Protein AF-A0A7J4IHB1-F1 (afdb_monomer)

Secondary structure (DSSP, 8-state):
---PPPPPHHHHHHHHHHBTTB-HHHHHHHHHHH-TTSGGG---HHHHHHHHHHHT------PPPPHHHHHHHHHTT--HHHHHHHHHHHHH--

Structure (mmCIF, N/CA/C/O backbone):
data_AF-A0A7J4IHB1-F1
#
_entry.id   AF-A0A7J4IHB1-F1
#
loop_
_atom_site.group_PDB
_atom_site.id
_atom_site.type_symbol
_atom_site.label_atom_id
_atom_site.label_alt_id
_atom_site.label_comp_id
_atom_site.label_asym_id
_atom_site.label_entity_id
_atom_site.label_seq_id
_atom_site.pdbx_PDB_ins_code
_atom_site.Cartn_x
_atom_site.Cartn_y
_atom_site.Cartn_z
_atom_site.occupancy
_atom_site.B_iso_or_equiv
_atom_site.auth_seq_id
_atom_site.auth_comp_id
_atom_site.auth_asym_id
_atom_site.auth_atom_id
_atom_site.pdbx_PDB_model_num
ATOM 1 N N . MET A 1 1 ? 10.083 21.636 -6.366 1.00 37.91 1 MET A N 1
ATOM 2 C CA . MET A 1 1 ? 9.860 20.213 -6.033 1.00 37.91 1 MET A CA 1
ATOM 3 C C . MET A 1 1 ? 9.936 19.428 -7.328 1.00 37.91 1 MET A C 1
ATOM 5 O O . MET A 1 1 ? 9.012 19.525 -8.122 1.00 37.91 1 MET A O 1
ATOM 9 N N . THR A 1 2 ? 11.053 18.757 -7.605 1.00 37.59 2 THR A N 1
ATOM 10 C CA . THR A 1 2 ? 11.217 17.992 -8.848 1.00 37.59 2 THR A CA 1
ATOM 11 C C . THR A 1 2 ? 10.266 16.804 -8.799 1.00 37.59 2 THR A C 1
ATOM 13 O O . THR A 1 2 ? 10.452 15.888 -7.998 1.00 37.59 2 THR A O 1
ATOM 16 N N . SER A 1 3 ? 9.195 16.856 -9.588 1.00 53.06 3 SER A N 1
ATOM 17 C CA . SER A 1 3 ? 8.309 15.721 -9.814 1.00 53.06 3 SER A CA 1
ATOM 18 C C . SER A 1 3 ? 9.157 14.589 -10.389 1.00 53.06 3 SER A C 1
ATOM 20 O O . SER A 1 3 ? 9.608 14.677 -11.530 1.00 53.06 3 SER A O 1
ATOM 22 N N . GLY A 1 4 ? 9.455 13.572 -9.578 1.00 66.94 4 GLY A N 1
ATOM 23 C CA . GLY A 1 4 ? 10.157 12.388 -10.065 1.00 66.94 4 GLY A CA 1
ATOM 24 C C . GLY A 1 4 ? 9.403 11.773 -11.246 1.00 66.94 4 GLY A C 1
ATOM 25 O O . GLY A 1 4 ? 8.179 11.894 -11.327 1.00 66.94 4 GLY A O 1
ATOM 26 N N . ILE A 1 5 ? 10.136 11.135 -12.158 1.00 81.69 5 ILE A N 1
ATOM 27 C CA . ILE A 1 5 ? 9.565 10.482 -13.340 1.00 81.69 5 ILE A CA 1
ATOM 28 C C . ILE A 1 5 ? 8.469 9.493 -12.893 1.00 81.69 5 ILE A C 1
ATOM 30 O O . ILE A 1 5 ? 8.749 8.653 -12.027 1.00 81.69 5 ILE A O 1
ATOM 34 N N . PRO A 1 6 ? 7.236 9.583 -13.431 1.00 86.75 6 PRO A N 1
ATOM 35 C CA . PRO A 1 6 ? 6.150 8.663 -13.095 1.00 86.75 6 PRO A CA 1
ATOM 36 C C . PRO A 1 6 ? 6.533 7.195 -13.326 1.00 86.75 6 PRO A C 1
ATOM 38 O O . PRO A 1 6 ? 7.427 6.897 -14.119 1.00 86.75 6 PRO A O 1
ATOM 41 N N . PHE A 1 7 ? 5.878 6.276 -12.618 1.00 90.00 7 PHE A N 1
ATOM 42 C CA . PHE A 1 7 ? 6.000 4.842 -12.898 1.00 90.00 7 PHE A CA 1
ATOM 43 C C . PHE A 1 7 ? 5.233 4.505 -14.180 1.00 90.00 7 PHE A C 1
ATOM 45 O O . PHE A 1 7 ? 4.105 4.974 -14.339 1.00 90.00 7 PHE A O 1
ATOM 52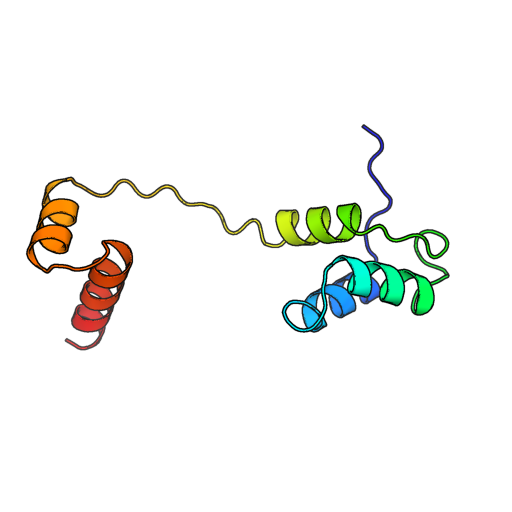 N N . SER A 1 8 ? 5.828 3.722 -15.081 1.00 91.31 8 SER A N 1
ATOM 53 C CA . SER A 1 8 ? 5.114 3.176 -16.242 1.00 91.31 8 SER A CA 1
ATOM 54 C C . SER A 1 8 ? 4.082 2.138 -15.808 1.00 91.31 8 SER A C 1
ATOM 56 O O . SER A 1 8 ? 4.129 1.651 -14.680 1.00 91.31 8 SER A O 1
ATOM 58 N N . ASP A 1 9 ? 3.155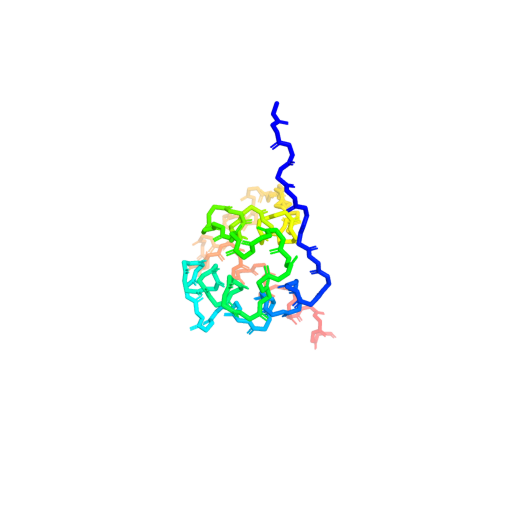 1.785 -16.692 1.00 91.38 9 ASP A N 1
ATOM 59 C CA . ASP A 1 9 ? 2.084 0.839 -16.364 1.00 91.38 9 ASP A CA 1
ATOM 60 C C . ASP A 1 9 ? 2.631 -0.542 -15.956 1.00 91.38 9 ASP A C 1
ATOM 62 O O . ASP A 1 9 ? 2.168 -1.116 -14.971 1.00 91.38 9 ASP A O 1
ATOM 66 N N . ASP A 1 10 ? 3.697 -1.015 -16.608 1.00 92.00 10 ASP A N 1
ATOM 67 C CA . A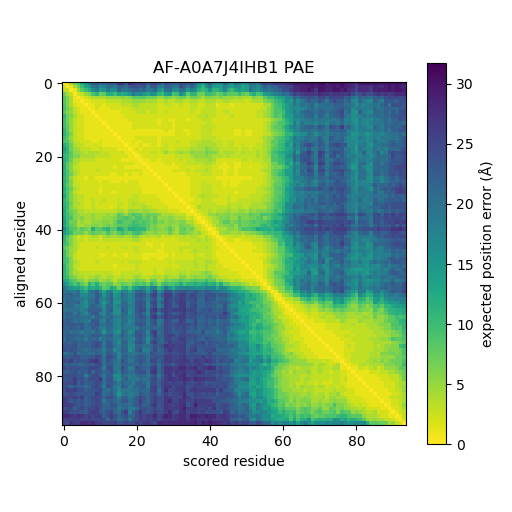SP A 1 10 ? 4.358 -2.281 -16.258 1.00 92.00 10 ASP A CA 1
ATOM 68 C C . ASP A 1 10 ? 5.033 -2.230 -14.879 1.00 92.00 10 ASP A C 1
ATOM 70 O O . ASP A 1 10 ? 4.936 -3.166 -14.081 1.00 92.00 10 ASP A O 1
ATOM 74 N N . GLU A 1 11 ? 5.689 -1.110 -14.553 1.00 92.94 11 GLU A N 1
ATOM 75 C CA . GLU A 1 11 ? 6.282 -0.915 -13.229 1.00 92.94 11 GLU A CA 1
ATOM 76 C C . GLU A 1 11 ? 5.200 -0.863 -12.147 1.00 92.94 11 GLU A C 1
ATOM 78 O O . GLU A 1 11 ? 5.387 -1.391 -11.051 1.00 92.94 11 GLU A O 1
ATOM 83 N N . GLN A 1 12 ? 4.063 -0.236 -12.446 1.00 92.56 12 GLN A N 1
ATOM 84 C CA . GLN A 1 12 ? 2.921 -0.158 -11.543 1.00 92.56 12 GLN A CA 1
ATOM 85 C C . GLN A 1 12 ? 2.308 -1.537 -11.276 1.00 92.56 12 GLN A C 1
ATOM 87 O O . GLN A 1 12 ? 2.073 -1.868 -10.111 1.00 92.56 12 GLN A O 1
ATOM 92 N N . ALA A 1 13 ? 2.108 -2.347 -12.321 1.00 93.50 13 ALA A N 1
ATOM 93 C CA . ALA A 1 13 ? 1.621 -3.719 -12.197 1.00 93.50 13 ALA A CA 1
ATOM 94 C C . ALA A 1 13 ? 2.572 -4.570 -11.341 1.00 93.50 13 ALA A C 1
ATOM 96 O O . ALA A 1 13 ? 2.146 -5.213 -10.381 1.00 93.50 13 ALA A O 1
ATOM 97 N N . TYR A 1 14 ? 3.881 -4.481 -11.601 1.00 94.12 14 TYR A N 1
ATOM 98 C CA . TYR A 1 14 ? 4.878 -5.204 -10.813 1.00 94.12 14 TYR A CA 1
ATOM 99 C C . TYR A 1 14 ? 4.898 -4.777 -9.340 1.00 94.12 14 TYR A C 1
ATOM 101 O O . TYR A 1 14 ? 5.025 -5.622 -8.446 1.00 94.12 14 TYR A O 1
ATOM 109 N N . ILE A 1 15 ? 4.775 -3.470 -9.069 1.00 92.94 15 ILE A N 1
ATOM 110 C CA . ILE A 1 15 ? 4.667 -2.964 -7.698 1.00 92.94 15 ILE A CA 1
ATOM 111 C C . ILE A 1 15 ? 3.465 -3.614 -7.018 1.00 92.94 15 ILE A C 1
ATOM 113 O O . ILE A 1 15 ? 3.649 -4.193 -5.953 1.00 92.94 15 ILE A O 1
ATOM 117 N N . ASP A 1 16 ? 2.274 -3.565 -7.620 1.00 90.44 16 ASP A N 1
ATOM 118 C CA . ASP A 1 16 ? 1.047 -4.100 -7.019 1.00 90.44 16 ASP A CA 1
ATOM 119 C C . ASP A 1 16 ? 1.136 -5.588 -6.696 1.00 90.44 16 ASP A C 1
ATOM 121 O O . ASP A 1 16 ? 0.784 -5.995 -5.587 1.00 90.44 16 ASP A O 1
ATOM 125 N N . GLU A 1 17 ? 1.643 -6.385 -7.635 1.00 93.94 17 GLU A N 1
ATOM 126 C CA . GLU A 1 17 ? 1.825 -7.821 -7.439 1.00 93.94 17 GLU A CA 1
ATOM 127 C C . GLU A 1 17 ? 2.814 -8.109 -6.305 1.00 93.94 17 GLU A C 1
ATOM 129 O O . GLU A 1 17 ? 2.618 -9.031 -5.515 1.00 93.94 17 GLU A O 1
ATOM 134 N N . SER A 1 18 ? 3.867 -7.304 -6.183 1.00 91.19 18 SER A N 1
ATOM 135 C CA . SER A 1 18 ? 4.934 -7.523 -5.205 1.00 91.19 18 SER A CA 1
ATOM 136 C C . SER A 1 18 ? 4.592 -7.037 -3.791 1.00 91.19 18 SER A C 1
ATOM 138 O O . SER A 1 18 ? 5.278 -7.402 -2.827 1.00 91.19 18 SER A O 1
ATOM 140 N N . LEU A 1 19 ? 3.549 -6.212 -3.632 1.00 87.50 19 LEU A N 1
ATOM 141 C CA . LEU A 1 19 ? 3.161 -5.663 -2.334 1.00 87.50 19 LEU A CA 1
ATOM 142 C C . LEU A 1 19 ? 2.751 -6.772 -1.358 1.00 87.50 19 LEU A C 1
ATOM 144 O O . LEU A 1 19 ? 1.866 -7.575 -1.628 1.00 87.50 19 LEU A O 1
ATOM 148 N N . GLY A 1 20 ? 3.380 -6.779 -0.181 1.00 80.75 20 GLY A N 1
ATOM 149 C CA . GLY A 1 20 ? 3.151 -7.789 0.858 1.00 80.75 20 GLY A CA 1
ATOM 150 C C . GLY A 1 20 ? 4.029 -9.037 0.728 1.00 80.75 20 GLY A C 1
ATOM 151 O O . GLY A 1 20 ? 4.114 -9.794 1.688 1.00 80.75 20 GLY A O 1
ATOM 152 N N . ARG A 1 21 ? 4.725 -9.222 -0.404 1.00 90.50 21 ARG A N 1
ATOM 153 C CA . ARG A 1 21 ? 5.710 -10.303 -0.602 1.00 90.50 21 ARG A CA 1
ATOM 154 C C . ARG A 1 21 ? 7.150 -9.813 -0.490 1.00 90.50 21 ARG A C 1
ATOM 156 O O . ARG A 1 21 ? 7.992 -10.521 0.046 1.00 90.50 21 ARG A O 1
ATOM 163 N N . LEU A 1 22 ? 7.421 -8.608 -0.991 1.00 90.94 22 LEU A N 1
ATOM 164 C CA . LEU A 1 22 ? 8.749 -7.994 -1.006 1.00 90.94 22 LEU A CA 1
ATOM 165 C C . LEU A 1 22 ? 8.754 -6.674 -0.231 1.00 90.94 22 LEU A C 1
ATOM 167 O O . LEU A 1 22 ? 7.750 -5.957 -0.165 1.00 90.94 22 LEU A O 1
ATOM 171 N N . SER A 1 23 ? 9.910 -6.308 0.322 1.00 93.12 23 SER A N 1
ATOM 172 C CA . SER A 1 23 ? 10.105 -4.979 0.895 1.00 93.12 23 SER A CA 1
ATOM 173 C C . SER A 1 23 ? 10.157 -3.908 -0.202 1.00 93.12 23 SER A C 1
ATOM 175 O O . SER A 1 23 ? 10.586 -4.148 -1.328 1.00 93.12 23 SER A O 1
ATOM 177 N N . TYR A 1 24 ? 9.809 -2.660 0.131 1.00 91.44 24 TYR A N 1
ATOM 178 C CA . TYR A 1 24 ? 9.883 -1.545 -0.828 1.00 91.44 24 TYR A CA 1
ATOM 179 C C . TYR A 1 24 ? 11.286 -1.314 -1.416 1.00 91.44 24 TYR A C 1
ATOM 181 O O . TYR A 1 24 ? 11.412 -0.734 -2.493 1.00 91.44 24 TYR A O 1
ATOM 189 N N . GLY A 1 25 ? 12.344 -1.708 -0.696 1.00 91.88 25 GLY A N 1
ATOM 190 C CA . GLY A 1 25 ? 13.718 -1.631 -1.196 1.00 91.88 25 GLY A CA 1
ATOM 191 C C . GLY A 1 25 ? 14.008 -2.701 -2.245 1.00 91.88 25 GLY A C 1
ATOM 192 O O . GLY A 1 25 ? 14.592 -2.393 -3.280 1.00 91.88 25 GLY A O 1
ATOM 193 N N . GLU A 1 26 ? 13.542 -3.928 -2.011 1.00 94.94 26 GLU A N 1
ATOM 194 C CA . GLU A 1 26 ? 13.659 -5.029 -2.971 1.00 94.94 26 GLU A CA 1
ATOM 195 C C . GLU A 1 26 ? 12.842 -4.757 -4.228 1.00 94.94 26 GLU A C 1
ATOM 197 O O . GLU A 1 26 ? 13.371 -4.908 -5.323 1.00 94.94 26 GLU A O 1
ATOM 202 N N . ILE A 1 27 ? 11.611 -4.255 -4.082 1.00 94.38 27 ILE A N 1
ATOM 203 C CA . ILE A 1 27 ? 10.781 -3.836 -5.220 1.00 94.38 27 ILE A CA 1
ATOM 204 C C . ILE A 1 27 ? 11.527 -2.793 -6.057 1.00 94.38 27 ILE A C 1
ATOM 206 O O . ILE A 1 27 ? 11.616 -2.934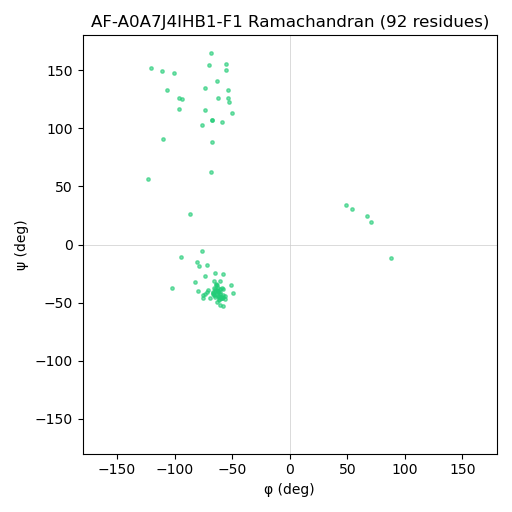 -7.269 1.00 94.38 27 ILE A O 1
ATOM 210 N N . ALA A 1 28 ? 12.119 -1.773 -5.430 1.00 92.88 28 ALA A N 1
ATOM 211 C CA . ALA A 1 28 ? 12.870 -0.747 -6.151 1.00 92.88 28 ALA A CA 1
ATOM 212 C C . ALA A 1 28 ? 14.067 -1.323 -6.932 1.00 92.88 28 ALA A C 1
ATOM 214 O O . ALA A 1 28 ? 14.275 -0.955 -8.086 1.00 92.88 28 ALA A O 1
ATOM 215 N N . ARG A 1 29 ? 14.817 -2.256 -6.331 1.00 93.62 29 ARG A N 1
ATOM 216 C CA . ARG A 1 29 ? 15.940 -2.941 -6.989 1.00 93.62 29 ARG A CA 1
ATOM 217 C C . ARG A 1 29 ? 15.477 -3.810 -8.162 1.00 93.62 29 ARG A C 1
ATOM 219 O O . ARG A 1 29 ? 16.102 -3.788 -9.216 1.00 93.62 29 ARG A O 1
ATOM 226 N N . GLU A 1 30 ? 14.390 -4.555 -7.990 1.00 93.75 30 GLU A N 1
ATOM 227 C CA . GLU A 1 30 ? 13.812 -5.392 -9.046 1.00 93.75 30 GLU A CA 1
ATOM 228 C C . GLU A 1 30 ? 13.280 -4.550 -10.206 1.00 93.75 30 GLU A C 1
ATOM 230 O O . GLU A 1 30 ? 13.506 -4.897 -11.359 1.00 93.75 30 GLU A O 1
ATOM 235 N N . LEU A 1 31 ? 12.642 -3.411 -9.921 1.00 92.88 31 LEU A N 1
ATOM 236 C CA . LEU A 1 31 ? 12.194 -2.477 -10.956 1.00 92.88 31 LEU A CA 1
ATOM 237 C C . LEU A 1 31 ? 13.373 -1.966 -11.790 1.00 92.88 31 LEU A C 1
ATOM 239 O O . LEU A 1 31 ? 13.312 -1.981 -13.014 1.00 92.88 31 LEU A O 1
ATOM 243 N N . SER A 1 32 ? 14.466 -1.583 -11.127 1.00 89.00 32 SER A N 1
ATOM 244 C CA . SER A 1 32 ? 15.713 -1.178 -11.780 1.00 89.00 32 SER A CA 1
ATOM 245 C C . SER A 1 32 ? 16.294 -2.261 -12.698 1.00 89.00 32 SER A C 1
ATOM 247 O O . SER A 1 32 ? 16.810 -1.938 -13.765 1.00 89.00 32 SER A O 1
ATOM 249 N N . ALA A 1 33 ? 16.204 -3.533 -12.301 1.00 89.88 33 ALA A N 1
ATOM 250 C CA . ALA A 1 33 ? 16.731 -4.657 -13.074 1.00 89.88 33 ALA A CA 1
ATOM 251 C C . ALA A 1 33 ? 15.810 -5.075 -14.235 1.00 89.88 33 ALA A C 1
ATOM 253 O O . ALA A 1 33 ? 16.290 -5.392 -15.320 1.00 89.88 33 ALA A O 1
ATOM 254 N N . ARG A 1 34 ? 14.492 -5.081 -14.009 1.00 89.12 34 ARG A N 1
ATOM 255 C CA . ARG A 1 34 ? 13.482 -5.561 -14.968 1.00 89.12 34 ARG A CA 1
ATOM 256 C C . ARG A 1 34 ? 13.105 -4.516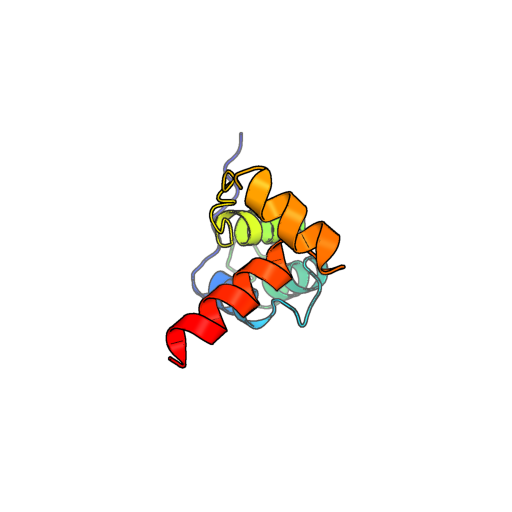 -16.007 1.00 89.12 34 ARG A C 1
ATOM 258 O O . ARG A 1 34 ? 12.810 -4.867 -17.143 1.00 89.12 34 ARG A O 1
ATOM 265 N N . PHE A 1 35 ? 13.141 -3.242 -15.628 1.00 89.31 35 PHE A N 1
ATOM 266 C CA . PHE A 1 35 ? 12.699 -2.125 -16.457 1.00 89.31 35 PHE A CA 1
ATOM 267 C C . PHE A 1 35 ? 13.821 -1.087 -16.647 1.00 89.31 35 PHE A C 1
ATOM 269 O O . PHE A 1 35 ? 13.626 0.091 -16.347 1.00 89.31 35 PHE A O 1
ATOM 276 N N . PRO A 1 36 ? 15.006 -1.468 -17.170 1.00 84.12 36 PRO A N 1
ATOM 277 C CA . PRO A 1 36 ? 16.157 -0.564 -17.274 1.00 84.12 36 PRO A CA 1
ATOM 278 C C . PRO A 1 36 ? 15.916 0.620 -18.227 1.00 84.12 36 PRO A C 1
ATOM 280 O O . PRO A 1 36 ? 16.516 1.681 -18.067 1.00 84.12 36 PRO A O 1
ATOM 283 N N . GLY A 1 37 ? 15.008 0.473 -19.199 1.00 82.25 37 GLY A N 1
ATOM 284 C CA . GLY A 1 37 ? 14.589 1.566 -20.084 1.00 82.25 37 GLY A CA 1
ATOM 285 C C . GLY A 1 37 ? 13.712 2.619 -19.396 1.00 82.25 37 GLY A C 1
ATOM 286 O O . GLY A 1 37 ? 13.598 3.744 -19.880 1.00 82.25 37 GLY A O 1
ATOM 287 N N . HIS A 1 38 ? 13.122 2.292 -18.244 1.00 79.12 38 HIS A N 1
ATOM 288 C CA . HIS A 1 38 ? 12.242 3.184 -17.500 1.00 79.12 38 HIS A CA 1
ATOM 289 C C . HIS A 1 38 ? 13.031 3.906 -16.405 1.00 79.12 38 HIS A C 1
ATOM 291 O O . HIS A 1 38 ? 13.734 3.295 -15.603 1.00 79.12 38 HIS A O 1
ATOM 297 N N . ASN A 1 39 ? 12.954 5.241 -16.393 1.00 77.56 39 ASN A N 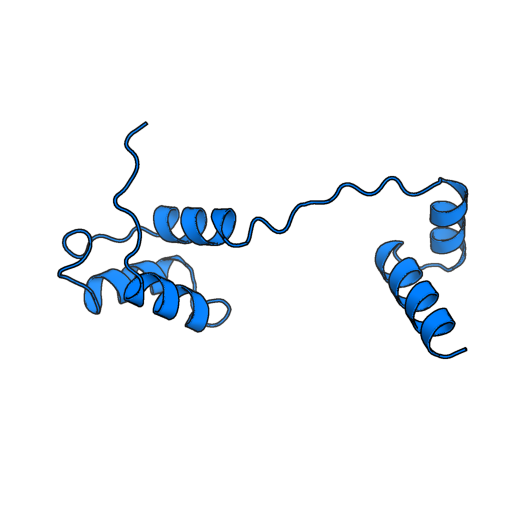1
ATOM 298 C CA . ASN A 1 39 ? 13.737 6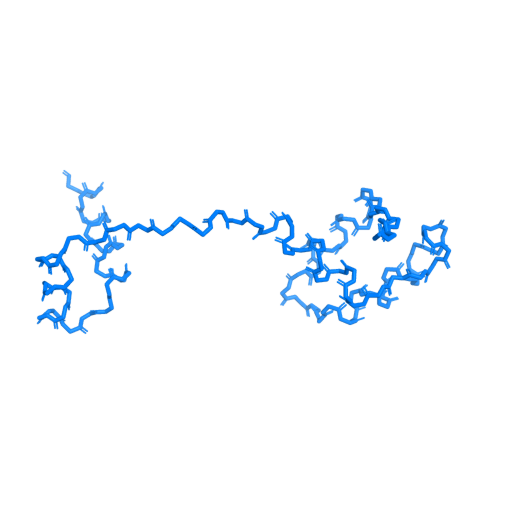.101 -15.497 1.00 77.56 39 ASN A CA 1
ATOM 299 C C . ASN A 1 39 ? 15.247 5.767 -15.470 1.00 77.56 39 ASN A C 1
ATOM 301 O O . ASN A 1 39 ? 15.880 5.850 -14.417 1.00 77.56 39 ASN A O 1
ATOM 305 N N . GLN A 1 40 ? 15.802 5.336 -16.612 1.00 74.75 40 GLN A N 1
ATOM 306 C CA . GLN A 1 40 ? 17.200 4.899 -16.753 1.00 74.75 40 GLN A CA 1
ATOM 307 C C . GLN A 1 40 ? 17.595 3.793 -15.755 1.00 74.75 40 GLN A C 1
ATOM 309 O O . GLN A 1 40 ? 18.727 3.747 -15.281 1.00 74.75 40 GLN A O 1
ATOM 314 N N . GLY A 1 41 ? 16.643 2.940 -15.362 1.00 69.94 41 GLY A N 1
ATOM 315 C CA . GLY A 1 41 ? 16.885 1.869 -14.402 1.00 69.94 41 GLY A CA 1
ATOM 316 C C . GLY A 1 41 ? 17.109 2.373 -12.977 1.00 69.94 41 GLY A C 1
ATOM 317 O O . GLY A 1 41 ? 17.652 1.647 -12.150 1.00 69.94 41 GLY A O 1
ATOM 318 N N . HIS A 1 42 ? 16.694 3.595 -12.634 1.00 79.25 42 HIS A N 1
ATOM 319 C CA . HIS A 1 42 ? 16.848 4.140 -11.285 1.00 79.25 42 HIS A CA 1
ATOM 320 C C . HIS A 1 42 ? 15.510 4.264 -10.559 1.00 79.25 42 HIS A C 1
ATOM 322 O O . HIS A 1 42 ? 14.872 5.312 -10.584 1.00 79.25 42 HIS A O 1
ATOM 328 N N . ARG A 1 43 ? 15.078 3.240 -9.816 1.00 87.94 43 ARG A N 1
ATOM 329 C CA . ARG A 1 43 ? 13.954 3.378 -8.878 1.00 87.94 43 ARG A CA 1
ATOM 330 C C . ARG A 1 43 ? 14.461 3.384 -7.447 1.00 87.94 43 ARG A C 1
ATOM 332 O O . ARG A 1 43 ? 15.292 2.583 -7.040 1.00 87.94 43 ARG A O 1
ATOM 339 N N . SER A 1 44 ? 13.968 4.340 -6.664 1.00 90.00 44 SER A N 1
ATOM 340 C CA . SER A 1 44 ? 14.320 4.452 -5.251 1.00 90.00 44 SER A CA 1
ATOM 341 C C . SER A 1 44 ? 13.217 3.867 -4.382 1.00 90.00 44 SER A C 1
ATOM 343 O O . SER A 1 44 ? 12.027 4.015 -4.673 1.00 90.00 44 SER A O 1
ATOM 345 N N . ARG A 1 45 ? 13.607 3.299 -3.237 1.00 91.69 45 ARG A N 1
ATOM 346 C CA . ARG A 1 45 ? 12.674 2.880 -2.181 1.00 91.69 45 ARG A CA 1
ATOM 347 C C . ARG A 1 45 ? 11.675 3.989 -1.825 1.00 91.69 45 ARG A C 1
ATOM 349 O O . ARG A 1 45 ? 10.494 3.718 -1.636 1.00 91.69 45 ARG A O 1
ATOM 356 N N . ARG A 1 46 ? 12.137 5.246 -1.742 1.00 89.62 46 ARG A N 1
ATOM 357 C CA . ARG A 1 46 ? 11.273 6.407 -1.455 1.00 89.62 46 ARG A CA 1
ATOM 358 C C . ARG A 1 46 ? 10.234 6.634 -2.554 1.00 89.62 46 ARG A C 1
ATOM 360 O O . ARG A 1 46 ? 9.093 6.936 -2.226 1.00 89.62 46 ARG A O 1
ATOM 367 N N . GLY A 1 47 ? 10.611 6.457 -3.821 1.00 89.56 47 GLY A N 1
ATOM 368 C CA . GLY A 1 47 ? 9.694 6.548 -4.958 1.00 89.56 47 GLY A CA 1
ATOM 369 C C . GLY A 1 47 ? 8.580 5.506 -4.882 1.00 89.56 47 GLY A C 1
ATOM 370 O O . GLY A 1 47 ? 7.410 5.866 -4.981 1.00 89.56 47 GLY A O 1
ATOM 371 N N . VAL A 1 48 ? 8.933 4.246 -4.606 1.00 89.94 48 VAL A N 1
ATOM 372 C CA . VAL A 1 48 ? 7.952 3.158 -4.442 1.00 89.94 48 VAL A CA 1
ATOM 373 C C . VAL A 1 48 ? 7.007 3.453 -3.274 1.00 89.94 48 VAL A C 1
ATOM 375 O O . VAL A 1 48 ? 5.794 3.393 -3.439 1.00 89.94 48 VAL A O 1
ATOM 378 N N . ILE A 1 49 ? 7.533 3.866 -2.113 1.00 89.75 49 ILE A N 1
ATOM 379 C CA . ILE A 1 49 ? 6.706 4.260 -0.957 1.00 89.75 49 ILE A CA 1
ATOM 380 C C . ILE A 1 49 ? 5.757 5.406 -1.323 1.00 89.75 49 ILE A C 1
ATOM 382 O O . ILE A 1 49 ? 4.586 5.366 -0.957 1.00 89.75 49 ILE A O 1
ATOM 386 N N . GLY A 1 50 ? 6.250 6.431 -2.021 1.00 89.00 50 GLY A N 1
ATOM 387 C CA . GLY A 1 50 ? 5.443 7.575 -2.438 1.00 89.00 50 GLY A CA 1
ATOM 388 C C . GLY A 1 50 ? 4.302 7.168 -3.368 1.00 89.00 50 GLY A C 1
ATOM 389 O O . GLY A 1 50 ? 3.162 7.569 -3.142 1.00 89.00 50 GLY A O 1
ATOM 390 N N . TYR A 1 51 ? 4.589 6.322 -4.359 1.00 88.75 51 TYR A N 1
ATOM 391 C CA . TYR A 1 51 ? 3.575 5.772 -5.257 1.00 88.75 51 TYR A CA 1
ATOM 392 C C . TYR A 1 51 ? 2.528 4.961 -4.498 1.00 88.75 51 TYR A C 1
ATOM 394 O O . TYR A 1 51 ? 1.338 5.252 -4.596 1.00 88.75 51 TYR A O 1
ATOM 402 N N . VAL A 1 52 ? 2.968 4.008 -3.674 1.00 87.62 52 VAL A N 1
ATOM 403 C CA . VAL A 1 52 ? 2.071 3.145 -2.899 1.00 87.62 52 VAL A CA 1
ATOM 404 C C . VAL A 1 52 ? 1.218 3.975 -1.949 1.00 87.62 52 VAL A C 1
ATOM 406 O O . VAL A 1 52 ? 0.025 3.729 -1.864 1.00 87.62 52 VAL A O 1
ATOM 409 N N . LYS A 1 53 ? 1.772 4.994 -1.282 1.00 84.94 53 LYS A N 1
ATOM 410 C CA . LYS A 1 53 ? 0.999 5.901 -0.420 1.00 84.94 53 LYS A CA 1
ATOM 411 C C . LYS A 1 53 ? 0.000 6.755 -1.193 1.00 84.94 53 LYS A C 1
ATOM 413 O O . LYS A 1 53 ? -1.077 7.003 -0.674 1.00 84.94 53 LYS A O 1
ATOM 418 N N . LYS A 1 54 ? 0.339 7.212 -2.402 1.00 82.50 54 LYS A N 1
ATOM 419 C CA . LYS A 1 54 ? -0.568 8.003 -3.247 1.00 82.50 54 LYS A CA 1
ATOM 420 C C . LYS A 1 54 ? -1.703 7.143 -3.809 1.00 82.50 54 LYS A C 1
ATOM 422 O O . LYS A 1 54 ? -2.837 7.597 -3.854 1.00 82.50 54 LYS A O 1
ATOM 427 N N . LYS A 1 55 ? -1.404 5.903 -4.203 1.00 78.44 55 LYS A N 1
ATOM 428 C CA . LYS A 1 55 ? -2.376 4.934 -4.728 1.00 78.44 55 LYS A CA 1
ATOM 429 C C . LYS A 1 55 ? -3.247 4.328 -3.632 1.00 78.44 55 LYS A C 1
ATOM 431 O O . LYS A 1 55 ? -4.461 4.267 -3.763 1.00 78.44 55 LYS A O 1
ATOM 436 N N . ARG A 1 56 ? -2.624 3.914 -2.527 1.00 67.06 56 ARG A N 1
ATOM 437 C CA . ARG A 1 56 ? -3.282 3.472 -1.292 1.00 67.06 56 ARG A CA 1
ATOM 438 C C . ARG A 1 56 ? -3.586 4.638 -0.363 1.00 67.06 56 ARG A C 1
ATOM 440 O O . ARG A 1 56 ? -3.709 4.427 0.841 1.00 67.06 56 ARG A O 1
ATOM 447 N N . ALA A 1 57 ? -3.754 5.845 -0.900 1.00 55.38 57 ALA A N 1
ATOM 448 C CA . ALA A 1 57 ? -4.490 6.893 -0.214 1.00 55.38 57 ALA A CA 1
ATOM 449 C C . ALA A 1 57 ? -5.963 6.464 -0.180 1.00 55.38 57 ALA A C 1
ATOM 451 O O . ALA A 1 57 ? -6.837 7.074 -0.783 1.00 55.38 57 ALA A O 1
ATOM 452 N N . TRP A 1 58 ? -6.225 5.347 0.497 1.00 52.59 58 TRP A N 1
ATOM 453 C CA . TRP A 1 58 ? -7.508 5.068 1.088 1.00 52.59 58 TRP A CA 1
ATOM 454 C C . TRP A 1 58 ? -7.783 6.306 1.917 1.00 52.59 58 TRP A C 1
ATOM 456 O O . TRP A 1 58 ? -6.930 6.718 2.712 1.00 52.59 58 TRP A O 1
ATOM 466 N N . ALA A 1 59 ? -8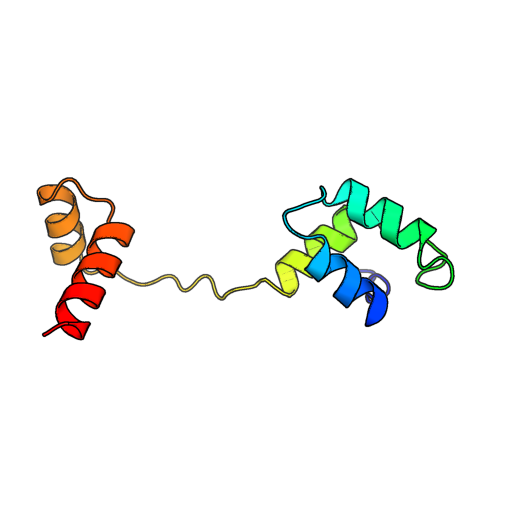.905 6.961 1.632 1.00 55.06 59 ALA A N 1
ATOM 467 C CA . ALA A 1 59 ? -9.340 8.093 2.414 1.00 55.06 59 ALA A CA 1
ATOM 468 C C . ALA A 1 59 ? -9.280 7.653 3.876 1.00 55.06 59 ALA A C 1
ATOM 470 O O . ALA A 1 59 ? -9.997 6.740 4.284 1.00 55.06 59 ALA A O 1
ATOM 471 N N . VAL A 1 60 ? -8.374 8.245 4.654 1.00 53.66 60 VAL A N 1
ATOM 472 C CA . VAL A 1 60 ? -8.465 8.154 6.104 1.00 53.66 60 VAL A CA 1
ATOM 473 C C . VAL A 1 60 ? -9.709 8.958 6.433 1.00 53.66 60 VAL A C 1
ATOM 475 O O . VAL A 1 60 ? -9.658 10.177 6.581 1.00 53.66 60 VAL A O 1
ATOM 478 N N . VAL A 1 61 ? -10.856 8.287 6.419 1.00 56.25 61 VAL A N 1
ATOM 479 C CA . VAL A 1 61 ? -12.114 8.894 6.812 1.00 56.25 61 VAL A CA 1
ATOM 480 C C . VAL A 1 61 ? -12.063 8.936 8.326 1.00 56.25 61 VAL A C 1
ATOM 482 O O . VAL A 1 61 ? -12.198 7.916 8.998 1.00 56.25 61 VAL A O 1
ATOM 485 N N . GLN A 1 62 ? -11.796 10.117 8.871 1.00 60.53 62 GLN A N 1
ATOM 486 C CA . GLN A 1 62 ? -12.034 10.350 10.285 1.00 60.53 62 GLN A CA 1
ATOM 487 C C . GLN A 1 62 ? -13.545 10.314 10.492 1.00 60.53 62 GLN A C 1
ATOM 489 O O . GLN A 1 62 ? -14.264 11.215 10.065 1.00 60.53 62 GLN A O 1
ATOM 494 N N . VAL A 1 63 ? -14.029 9.237 11.101 1.00 68.19 63 VAL A N 1
ATOM 495 C CA . VAL A 1 63 ? -15.444 9.088 11.429 1.00 68.19 63 VAL A CA 1
ATOM 496 C C . VAL A 1 63 ? -15.642 9.591 12.849 1.00 68.19 63 VAL A C 1
ATOM 498 O O . VAL A 1 63 ? -14.965 9.144 13.775 1.00 68.19 63 VAL A O 1
ATOM 501 N N . HIS A 1 64 ? -16.558 10.539 13.036 1.00 79.94 64 HIS A N 1
ATOM 502 C CA . HIS A 1 64 ? -16.948 10.942 14.379 1.00 79.94 64 HIS A CA 1
ATOM 503 C C . HIS A 1 64 ? -17.815 9.843 14.991 1.00 79.94 64 HIS A C 1
ATOM 505 O O . HIS A 1 64 ? -18.910 9.572 14.500 1.00 79.94 64 HIS A O 1
ATOM 511 N N . ILE A 1 65 ? -17.327 9.224 16.063 1.00 77.56 65 ILE A N 1
ATOM 512 C CA . ILE A 1 65 ? -18.081 8.224 16.815 1.00 77.56 65 ILE A CA 1
ATOM 513 C C . ILE A 1 65 ? -18.735 8.926 18.009 1.00 77.56 65 ILE A C 1
ATOM 515 O O . ILE A 1 65 ? -18.019 9.432 18.879 1.00 77.56 65 ILE A O 1
ATOM 519 N N . PRO A 1 66 ? -20.078 8.963 18.090 1.00 83.50 66 PRO A N 1
ATOM 520 C CA . PRO A 1 66 ? -20.773 9.476 19.260 1.00 83.50 66 PRO A CA 1
ATOM 521 C C . PRO A 1 66 ? -20.295 8.778 20.534 1.00 83.50 66 PRO A C 1
ATOM 523 O O . PRO A 1 66 ? -20.252 7.550 20.609 1.00 83.50 66 PRO A O 1
ATOM 526 N N . ARG A 1 67 ? -20.002 9.563 21.574 1.00 85.38 67 ARG A N 1
ATOM 527 C CA . ARG A 1 67 ? -19.495 9.058 22.861 1.00 85.38 67 ARG A CA 1
ATOM 528 C C . ARG A 1 67 ? -20.320 7.920 23.487 1.00 85.38 67 ARG A C 1
ATOM 530 O O . ARG A 1 67 ? -19.706 7.037 24.082 1.00 85.38 67 ARG A O 1
ATOM 537 N N . PRO A 1 68 ? -21.662 7.873 23.354 1.00 88.81 68 PRO A N 1
ATOM 538 C CA . PRO A 1 68 ? -22.437 6.730 23.835 1.00 88.81 68 PRO A CA 1
ATOM 539 C C . PRO A 1 68 ? -22.041 5.390 23.196 1.00 88.81 68 PRO A C 1
ATOM 541 O O . PRO A 1 68 ? -21.993 4.392 23.904 1.00 88.81 68 PRO A O 1
ATOM 544 N N . LEU A 1 69 ? -21.712 5.365 21.898 1.00 82.62 69 LEU A N 1
ATOM 545 C CA . LEU A 1 69 ? -21.284 4.146 21.198 1.00 82.62 69 LEU A CA 1
ATOM 546 C C . LEU A 1 69 ? -19.877 3.722 21.621 1.00 82.62 69 LEU A C 1
ATOM 548 O O . LEU A 1 69 ? -19.646 2.546 21.881 1.00 82.62 69 LEU A O 1
ATOM 552 N N . ALA A 1 70 ? -18.964 4.686 21.773 1.00 83.62 70 ALA A N 1
ATOM 553 C CA . ALA A 1 70 ? -17.630 4.420 22.313 1.00 83.62 70 ALA A CA 1
ATOM 554 C C . ALA A 1 70 ? -17.710 3.764 23.702 1.00 83.62 70 ALA A C 1
ATOM 556 O O . ALA A 1 70 ? -17.078 2.742 23.951 1.00 83.62 70 ALA A O 1
ATOM 557 N N . ARG A 1 71 ? -18.584 4.285 24.571 1.00 88.12 71 ARG A N 1
ATOM 558 C CA . ARG A 1 71 ? -18.817 3.727 25.907 1.00 88.12 71 ARG A CA 1
ATOM 559 C C . ARG A 1 71 ? -19.414 2.316 25.870 1.00 88.12 71 ARG A C 1
ATOM 561 O O . ARG A 1 71 ? -19.109 1.515 26.744 1.00 88.12 71 ARG A O 1
ATOM 568 N N . GLN A 1 72 ? -20.272 2.003 24.899 1.00 87.25 72 GLN A N 1
ATOM 569 C CA . GLN A 1 72 ? -20.815 0.648 24.744 1.00 87.25 72 GLN A CA 1
ATOM 570 C C . GLN A 1 72 ? -19.728 -0.357 24.358 1.00 87.25 72 GLN A C 1
ATOM 572 O O . GLN A 1 72 ? -19.681 -1.430 24.952 1.00 87.25 72 GLN A O 1
ATOM 577 N N . ALA A 1 73 ? -18.829 0.009 23.441 1.00 86.62 73 ALA A N 1
ATOM 578 C CA . ALA A 1 73 ? -17.688 -0.833 23.087 1.00 86.62 73 ALA A CA 1
ATOM 579 C C . ALA A 1 73 ? -16.754 -1.061 24.289 1.00 86.62 73 ALA A C 1
ATOM 581 O O . ALA A 1 73 ? -16.388 -2.199 24.574 1.00 86.62 73 ALA A O 1
ATOM 582 N N . GLU A 1 74 ? -16.455 -0.004 25.055 1.00 86.81 74 GLU A N 1
ATOM 583 C CA . GLU A 1 74 ? -15.662 -0.103 26.290 1.00 86.81 74 GLU A CA 1
ATOM 584 C C . GLU A 1 74 ? -16.302 -1.051 27.315 1.00 86.81 74 GLU A C 1
ATOM 586 O O . GLU A 1 74 ? -15.622 -1.909 27.874 1.00 86.81 74 GLU A O 1
ATOM 591 N N . LEU A 1 75 ? -17.616 -0.932 27.545 1.00 89.56 75 LEU A N 1
ATOM 592 C CA . LEU A 1 75 ? -18.354 -1.808 28.464 1.00 89.56 75 LEU A CA 1
ATOM 593 C C . LEU A 1 75 ? -18.410 -3.261 27.980 1.00 89.56 75 LEU A C 1
ATOM 595 O O . LEU A 1 75 ? -18.434 -4.172 28.804 1.00 89.56 75 LEU A O 1
ATOM 599 N N . ALA A 1 76 ? -18.417 -3.476 26.665 1.00 85.88 76 ALA A N 1
ATOM 600 C CA . ALA A 1 76 ? -18.319 -4.799 26.057 1.00 85.88 76 ALA A CA 1
ATOM 601 C C . ALA A 1 76 ? -16.888 -5.370 26.090 1.00 85.88 76 ALA A C 1
ATOM 603 O O . ALA A 1 76 ? -16.684 -6.520 25.707 1.00 85.88 76 ALA A O 1
ATOM 604 N N . GLY A 1 77 ? -15.892 -4.591 26.535 1.00 88.38 77 GLY A N 1
ATOM 605 C CA . GLY A 1 77 ? -14.484 -4.989 26.518 1.00 88.38 77 GLY A CA 1
ATOM 606 C C . GLY A 1 77 ? -13.916 -5.129 25.104 1.00 88.38 77 GLY A C 1
ATOM 607 O O . GLY A 1 77 ? -12.962 -5.878 24.898 1.00 88.38 77 GLY A O 1
ATOM 608 N N . MET A 1 78 ? -14.511 -4.442 24.127 1.00 86.31 78 MET A N 1
ATOM 609 C CA . MET A 1 78 ? -14.168 -4.547 22.712 1.00 86.31 78 MET A CA 1
ATOM 610 C C . MET A 1 78 ? -13.499 -3.272 22.204 1.00 86.31 78 MET A C 1
ATOM 612 O O . MET A 1 78 ? -13.819 -2.161 22.630 1.00 86.31 78 MET A O 1
ATOM 616 N N . ASP A 1 79 ? -12.607 -3.430 21.225 1.00 86.44 79 ASP A N 1
ATOM 617 C CA . ASP A 1 79 ? -12.171 -2.300 20.408 1.00 86.44 79 ASP A CA 1
ATOM 618 C C . ASP A 1 79 ? -13.365 -1.729 19.628 1.00 86.44 79 ASP A C 1
ATOM 620 O O . ASP A 1 79 ? -14.205 -2.472 19.114 1.00 86.44 79 ASP A O 1
ATOM 624 N N . ILE A 1 80 ? -13.427 -0.402 19.506 1.00 80.69 80 ILE A N 1
ATOM 625 C CA . ILE A 1 80 ? -14.547 0.284 18.854 1.00 80.69 80 ILE A CA 1
ATOM 626 C C . ILE A 1 80 ? -14.719 -0.135 17.389 1.00 80.69 80 ILE A C 1
ATOM 628 O O . ILE A 1 80 ? -15.841 -0.189 16.889 1.00 80.69 80 ILE A O 1
ATOM 632 N N . THR A 1 81 ? -13.630 -0.481 16.702 1.00 82.88 81 THR A N 1
ATOM 633 C CA . THR A 1 81 ? -13.679 -0.959 15.317 1.00 82.88 81 THR A CA 1
ATOM 634 C C . THR A 1 81 ? -14.318 -2.340 15.254 1.00 82.88 81 THR A C 1
ATOM 636 O O . THR A 1 81 ? -15.203 -2.567 14.431 1.00 82.88 81 THR A O 1
ATOM 639 N N . ALA A 1 82 ? -13.909 -3.245 16.149 1.00 82.69 82 ALA A N 1
ATOM 640 C CA . ALA A 1 82 ? -14.472 -4.590 16.242 1.00 82.69 82 ALA A CA 1
ATOM 641 C C . ALA A 1 82 ? -15.971 -4.538 16.570 1.00 82.69 82 ALA A C 1
ATOM 643 O O . ALA A 1 82 ? -16.774 -5.170 15.887 1.00 82.69 82 ALA A O 1
ATOM 644 N N . PHE A 1 83 ? -16.350 -3.689 17.530 1.00 86.06 83 PHE A N 1
ATOM 645 C CA . PHE A 1 83 ? -17.743 -3.463 17.908 1.00 86.06 83 PHE A CA 1
ATOM 646 C C . PHE A 1 83 ? -18.606 -2.980 16.728 1.00 86.06 83 PHE A C 1
ATOM 648 O O . PHE A 1 83 ? -19.730 -3.452 16.535 1.00 86.06 83 PHE A O 1
ATOM 655 N N . LEU A 1 84 ? -18.090 -2.048 15.917 1.00 82.38 84 LEU A N 1
ATOM 656 C CA . LEU A 1 84 ? -18.798 -1.535 14.740 1.00 82.38 84 LEU A CA 1
ATOM 657 C C . LEU A 1 84 ? -18.973 -2.602 13.655 1.00 82.38 84 LEU A C 1
ATOM 659 O O . LEU A 1 84 ? -20.053 -2.690 13.072 1.00 82.38 84 LEU A O 1
ATOM 663 N N . ILE A 1 85 ? -17.944 -3.410 13.391 1.00 83.00 85 ILE A N 1
ATOM 664 C CA . ILE A 1 85 ? -18.007 -4.487 12.394 1.00 83.00 85 ILE A CA 1
ATOM 665 C C . ILE A 1 85 ? -19.051 -5.527 12.814 1.00 83.00 85 ILE A C 1
ATOM 667 O O . ILE A 1 85 ? -19.957 -5.826 12.040 1.00 83.00 85 ILE A O 1
ATOM 671 N N . GLU A 1 86 ? -19.001 -6.000 14.059 1.00 82.31 86 GLU A N 1
ATOM 672 C CA . GLU A 1 86 ? -19.946 -6.994 14.581 1.00 82.31 86 GLU A CA 1
ATOM 673 C C . GLU A 1 86 ? -21.397 -6.472 14.595 1.00 82.31 86 GLU A C 1
ATOM 675 O O . GLU A 1 86 ? -22.344 -7.167 14.208 1.00 82.31 86 GLU A O 1
ATOM 680 N N . SER A 1 87 ? -21.586 -5.198 14.956 1.00 77.75 87 SER A N 1
ATOM 681 C CA . SER A 1 87 ? -22.898 -4.537 14.912 1.00 77.75 87 SER A CA 1
ATOM 682 C C . SER A 1 87 ? -23.459 -4.412 13.490 1.00 77.75 87 SER A C 1
ATOM 684 O O . SER A 1 87 ? -24.674 -4.466 13.295 1.00 77.75 87 SER A O 1
ATOM 686 N N . LEU A 1 88 ? -22.602 -4.224 12.485 1.00 79.12 88 LEU A N 1
ATOM 687 C CA . LEU A 1 88 ? -23.019 -4.172 11.082 1.00 79.12 88 LEU A CA 1
ATOM 688 C C . LEU A 1 88 ? -23.336 -5.571 10.542 1.00 79.12 88 LEU A C 1
ATOM 690 O O . LEU A 1 88 ? -24.360 -5.752 9.885 1.00 79.12 88 LEU A O 1
ATOM 694 N N . GLU A 1 89 ? -22.507 -6.566 10.853 1.00 78.75 89 GLU A N 1
ATOM 695 C CA . GLU A 1 89 ? -22.713 -7.952 10.423 1.00 78.75 89 GLU A CA 1
ATOM 696 C C . GLU A 1 89 ? -23.993 -8.561 10.999 1.00 78.75 89 GLU A C 1
ATOM 698 O O . GLU A 1 89 ? -24.730 -9.238 10.283 1.00 78.75 89 GLU A O 1
ATOM 703 N N . SER A 1 90 ? -24.294 -8.293 12.271 1.00 76.31 90 SER A N 1
ATOM 704 C CA . SER A 1 90 ? -25.524 -8.769 12.916 1.00 76.31 90 SER A CA 1
ATOM 705 C C . SER A 1 90 ? -26.789 -8.194 12.274 1.00 76.31 90 SER A C 1
ATOM 707 O O . SER A 1 90 ? -27.776 -8.911 12.133 1.00 76.31 90 SER A O 1
ATOM 709 N N . ARG A 1 91 ? -26.755 -6.937 11.808 1.00 71.56 91 ARG A N 1
ATOM 710 C CA . ARG A 1 91 ? -27.874 -6.304 11.086 1.00 71.56 91 ARG A CA 1
ATOM 711 C C . ARG A 1 91 ? -28.051 -6.803 9.657 1.00 71.56 91 ARG A C 1
ATOM 713 O O . ARG A 1 91 ? -29.157 -6.734 9.147 1.00 71.56 91 ARG A O 1
ATOM 720 N N . LEU A 1 92 ? -26.985 -7.267 9.008 1.00 68.06 92 LEU A N 1
ATOM 721 C CA . LEU A 1 92 ? -27.053 -7.831 7.654 1.00 68.06 92 LEU A CA 1
ATOM 722 C C . LEU A 1 92 ? -27.573 -9.276 7.634 1.00 68.06 92 LEU A C 1
ATOM 724 O O . LEU A 1 92 ? -27.968 -9.764 6.580 1.00 68.06 92 LEU A O 1
ATOM 728 N N . ARG A 1 93 ? -27.531 -9.969 8.778 1.00 65.81 93 ARG A N 1
ATOM 729 C CA . ARG A 1 93 ? -28.024 -11.347 8.940 1.00 65.81 93 ARG A CA 1
ATOM 730 C C . ARG A 1 93 ? -29.466 -11.430 9.457 1.00 65.81 93 ARG A C 1
ATOM 732 O O . ARG A 1 93 ? -30.007 -12.533 9.488 1.00 65.81 93 ARG A O 1
ATOM 739 N N . ALA A 1 94 ? -30.034 -10.310 9.900 1.00 54.19 94 ALA A N 1
ATOM 740 C CA . ALA A 1 94 ? -31.412 -10.184 10.373 1.00 54.19 94 ALA A CA 1
ATOM 741 C C . ALA A 1 94 ? -32.345 -9.787 9.224 1.00 54.19 94 ALA A C 1
ATOM 743 O O . ALA A 1 94 ? -33.496 -10.274 9.226 1.00 54.19 94 ALA A O 1
#

Radius of gyration: 20.62 Å; Cα contacts (8 Å, |Δi|>4): 47; chains: 1; bounding box: 49×32×48 Å

pLDDT: mean 81.81, std 12.65, range [37.59, 94.94]

Mean predicted aligned error: 12.13 Å

Foldseek 3Di:
DPPQQDDDPVLVVLLVVCPPPDQLQVSLQVCLVVPCVGSVSGGHSVNSVVVCCVVPPPPPPPDDDPPVLVVVCVVVVHDSVVSVVVVVVVVVVD

Sequence (94 aa):
MTSGIPFSDDEQAYIDESLGRLSYGEIARELSARFPGHNQGHRSRRGVIGYVKKKRAWAVVQVHIPRPLARQ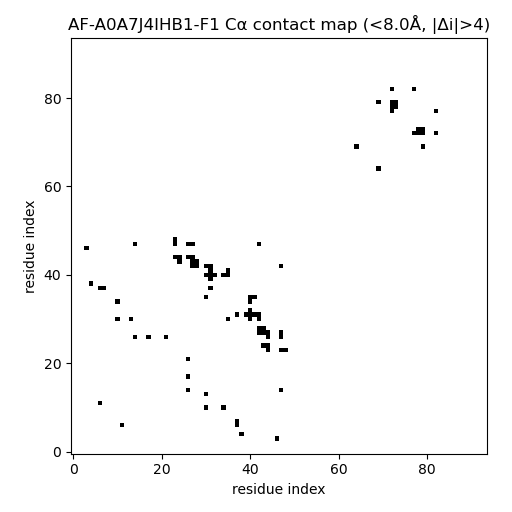AELAGMDITAFLIESLESRLRA

Solvent-accessible surface area (backbone atoms only — not comparable to full-atom values): 5696 Å² total; per-residue (Å²): 132,85,78,70,80,77,78,52,70,68,56,48,52,53,49,62,72,39,60,92,79,51,53,53,57,55,50,15,53,49,46,20,69,76,37,43,88,50,73,76,26,64,52,45,39,66,56,48,50,51,50,50,50,65,71,62,53,63,77,82,72,84,74,90,72,59,66,72,59,52,51,50,17,56,74,69,75,39,57,62,67,60,43,51,52,52,57,50,53,58,62,74,75,107

Nearest PDB structures (foldseek):
  6aby-assembly1_B  TM=7.795E-01  e=6.107E+00  Metallosphaera sedula DSM 5348
  4lct-assembly2_D  TM=2.571E-01  e=8.284E+00  Arabidopsis thaliana